Protein AF-A0A355UFZ4-F1 (afdb_monomer)

Sequence (147 aa):
PEGFRYQWYSSSNPNQVLSTQRILQIVTDSTQNYYCIVSSIENPICKFRIDAYGGKRFPIADFTYQIEPKDCYYEVKFFNESKLSSNGIDPLPSGDGCENIKWIFDDGEIQYIDNPIKKYYSSGEHIIKLVAGLSDFQCTDTMEVLL

Nearest PDB structures (foldseek):
  4l9d-assembly2_B  TM=8.322E-01  e=1.346E-03  Vibrio cholerae M66-2
  4u6t-assembly1_A  TM=7.549E-01  e=1.793E-02  Hathewaya histolytica
  1l0q-assembly4_D  TM=4.790E-01  e=8.897E-04  Methanosarcina mazei S-6
  6weo-assembly4_9  TM=3.862E-01  e=1.218E-01  Mus musculus
  6weo-assembly7_H  TM=3.472E-01  e=1.844E-01  Mus musculus

Radius of gyration: 21.48 Å; Cα contacts (8 Å, |Δi|>4): 324; chains: 1; bounding box: 50×29×60 Å

Structure (mmCIF, N/CA/C/O backbone):
data_AF-A0A355UFZ4-F1
#
_entry.id   AF-A0A355UFZ4-F1
#
loop_
_atom_site.group_PDB
_atom_site.id
_atom_site.type_symbol
_atom_site.label_atom_id
_atom_site.label_alt_id
_atom_site.label_comp_id
_atom_site.label_asym_id
_atom_site.label_entity_id
_atom_site.label_seq_id
_atom_site.pdbx_PDB_ins_code
_atom_site.Cartn_x
_atom_site.Cartn_y
_atom_site.Cartn_z
_atom_site.occupancy
_atom_site.B_iso_or_equiv
_atom_site.auth_seq_id
_atom_site.auth_comp_id
_atom_site.auth_asym_id
_atom_site.auth_atom_id
_atom_site.pdbx_PDB_model_num
ATOM 1 N N . PRO A 1 1 ? 4.092 4.340 -26.716 1.00 72.75 1 PRO A N 1
ATOM 2 C CA . PRO A 1 1 ? 3.455 5.003 -27.875 1.00 72.75 1 PRO A CA 1
ATOM 3 C C . PRO A 1 1 ? 4.367 4.995 -29.104 1.00 72.75 1 PRO A C 1
ATOM 5 O O . PRO A 1 1 ? 5.586 4.884 -28.947 1.00 72.75 1 PRO A O 1
ATOM 8 N N . GLU A 1 2 ? 3.776 5.113 -30.294 1.00 81.94 2 GLU A N 1
ATOM 9 C CA . GLU A 1 2 ? 4.517 5.542 -31.484 1.00 81.94 2 GLU A CA 1
ATOM 10 C C . GLU A 1 2 ? 5.217 6.881 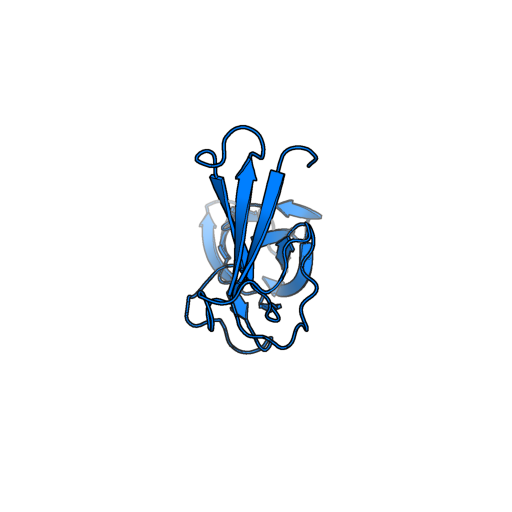-31.195 1.00 81.94 2 GLU A C 1
ATOM 12 O O . GLU A 1 2 ? 4.758 7.658 -30.355 1.00 81.94 2 GLU A O 1
ATOM 17 N N . GLY A 1 3 ? 6.376 7.112 -31.814 1.00 88.75 3 GLY A N 1
ATOM 18 C CA . GLY A 1 3 ? 7.171 8.323 -31.576 1.00 88.75 3 GLY A CA 1
ATOM 19 C C . GLY A 1 3 ? 8.165 8.250 -30.409 1.00 88.75 3 GLY A C 1
ATOM 20 O O . GLY A 1 3 ? 8.867 9.229 -30.172 1.00 88.75 3 GLY A O 1
ATOM 21 N N . PHE A 1 4 ? 8.295 7.113 -29.711 1.00 92.94 4 PHE A N 1
ATOM 22 C CA . PHE A 1 4 ? 9.245 6.952 -28.598 1.00 92.94 4 PHE A CA 1
ATOM 23 C C . PHE A 1 4 ? 10.175 5.744 -28.752 1.00 92.94 4 PHE A C 1
ATOM 25 O O . PHE A 1 4 ? 9.769 4.686 -29.237 1.00 92.94 4 PHE A O 1
ATOM 32 N N . ARG A 1 5 ? 11.416 5.893 -28.277 1.00 93.88 5 ARG A N 1
ATOM 33 C CA . ARG A 1 5 ? 12.401 4.823 -28.073 1.00 93.88 5 ARG A CA 1
ATOM 34 C C . ARG A 1 5 ? 12.428 4.426 -26.601 1.00 93.88 5 ARG A C 1
ATOM 36 O O . ARG A 1 5 ? 12.279 5.282 -25.733 1.00 93.88 5 ARG A O 1
ATOM 43 N N . TYR A 1 6 ? 12.659 3.144 -26.342 1.00 94.75 6 TYR A N 1
ATOM 44 C CA . TYR A 1 6 ? 12.774 2.578 -24.999 1.00 94.75 6 TYR A CA 1
ATOM 45 C C . TYR A 1 6 ? 14.165 1.991 -24.846 1.00 94.75 6 TYR A C 1
ATOM 47 O O . TYR A 1 6 ? 14.680 1.365 -25.774 1.00 94.75 6 TYR A O 1
ATOM 55 N N . GLN A 1 7 ? 14.765 2.181 -23.681 1.00 94.56 7 GLN A N 1
ATOM 56 C CA . GLN A 1 7 ? 16.000 1.511 -23.308 1.00 94.56 7 GLN A CA 1
ATOM 57 C C . GLN A 1 7 ? 15.875 1.053 -21.862 1.00 94.56 7 GLN A C 1
ATOM 59 O O . GLN A 1 7 ? 15.774 1.877 -20.954 1.00 94.56 7 GLN A O 1
ATOM 64 N N . TRP A 1 8 ? 15.834 -0.261 -21.674 1.00 93.31 8 TRP A N 1
ATOM 65 C CA . TRP A 1 8 ? 15.731 -0.891 -20.366 1.00 93.31 8 TRP A CA 1
ATOM 66 C C . TRP A 1 8 ? 17.103 -1.245 -19.815 1.00 93.31 8 TRP A C 1
ATOM 68 O O . TRP A 1 8 ? 17.934 -1.797 -20.535 1.00 93.31 8 TRP A O 1
ATOM 78 N N . TYR A 1 9 ? 17.296 -0.995 -18.527 1.00 91.94 9 TYR A N 1
ATOM 79 C CA . TYR A 1 9 ? 18.513 -1.288 -17.776 1.00 91.94 9 TYR A CA 1
ATOM 80 C C . TYR A 1 9 ? 18.132 -1.876 -16.416 1.00 91.94 9 TYR A C 1
ATOM 82 O O . TYR A 1 9 ? 17.067 -1.553 -15.885 1.00 91.94 9 TYR A O 1
ATOM 90 N N . SER A 1 10 ? 18.986 -2.712 -15.829 1.00 88.81 10 SER A N 1
ATOM 91 C CA . SER A 1 10 ? 18.845 -3.122 -14.427 1.00 88.81 10 SER A CA 1
ATOM 92 C C . SER A 1 10 ? 19.712 -2.254 -13.526 1.00 88.81 10 SER A C 1
ATOM 94 O O . SER A 1 10 ? 20.762 -1.760 -13.940 1.00 88.81 10 SER A O 1
ATOM 96 N N . SER A 1 11 ? 19.324 -2.115 -12.258 1.00 85.75 11 SER A N 1
ATOM 97 C CA . SER A 1 11 ? 20.150 -1.399 -11.284 1.00 85.75 11 SER A CA 1
ATOM 98 C C . SER A 1 11 ? 21.494 -2.080 -10.993 1.00 85.75 11 SER A C 1
ATOM 100 O O . SER A 1 11 ? 22.427 -1.404 -10.575 1.00 85.75 11 SER A O 1
ATOM 102 N N . SER A 1 12 ? 21.626 -3.390 -11.242 1.00 85.44 12 SER A N 1
ATOM 103 C CA . SER A 1 12 ? 22.883 -4.143 -11.082 1.00 85.44 12 SER A CA 1
ATOM 104 C C . SER A 1 12 ? 23.843 -3.909 -12.233 1.00 85.44 12 SER A C 1
ATOM 106 O O . SER A 1 12 ? 25.052 -3.950 -12.029 1.00 85.44 12 SER A O 1
ATOM 108 N N . ASN A 1 13 ? 23.318 -3.694 -13.440 1.00 84.94 13 ASN A N 1
ATOM 109 C CA . ASN A 1 13 ? 24.127 -3.502 -14.629 1.00 84.94 13 ASN A CA 1
ATOM 110 C C . ASN A 1 13 ? 23.601 -2.325 -15.463 1.00 84.94 13 ASN A C 1
ATOM 112 O O . ASN A 1 13 ? 23.030 -2.521 -16.540 1.00 84.94 13 ASN A O 1
ATOM 116 N N . PRO A 1 14 ? 23.807 -1.082 -14.988 1.00 85.31 14 PRO A N 1
ATOM 117 C CA . PRO A 1 14 ? 23.260 0.109 -15.634 1.00 85.31 14 PRO A CA 1
ATOM 118 C C . PRO A 1 14 ? 23.875 0.388 -17.013 1.00 85.31 14 PRO A C 1
ATOM 120 O O . PRO A 1 14 ? 23.310 1.144 -17.797 1.00 85.31 14 PRO A O 1
ATOM 123 N N . ASN A 1 15 ? 25.021 -0.222 -17.328 1.00 88.19 15 ASN A N 1
ATOM 124 C CA . ASN A 1 15 ? 25.722 -0.022 -18.596 1.00 88.19 15 ASN A CA 1
ATOM 125 C C . ASN A 1 15 ? 25.233 -0.962 -19.707 1.00 88.19 15 ASN A C 1
ATOM 127 O O . ASN A 1 15 ? 25.595 -0.776 -20.868 1.00 88.19 15 ASN A O 1
ATOM 131 N N . GLN A 1 16 ? 24.421 -1.969 -19.374 1.00 90.25 16 GLN A N 1
ATOM 132 C CA . GLN A 1 16 ? 23.909 -2.935 -20.335 1.00 90.25 16 GLN A CA 1
ATOM 133 C C . GLN A 1 16 ? 22.447 -2.639 -20.665 1.00 90.25 16 GLN A C 1
ATOM 135 O O . GLN A 1 16 ? 21.578 -2.679 -19.796 1.00 90.25 16 GLN A O 1
ATOM 140 N N . VAL A 1 17 ? 22.165 -2.403 -21.949 1.00 92.44 17 VAL A N 1
ATOM 141 C CA . VAL A 1 17 ? 20.784 -2.353 -22.442 1.00 92.44 17 VAL A CA 1
ATOM 142 C C 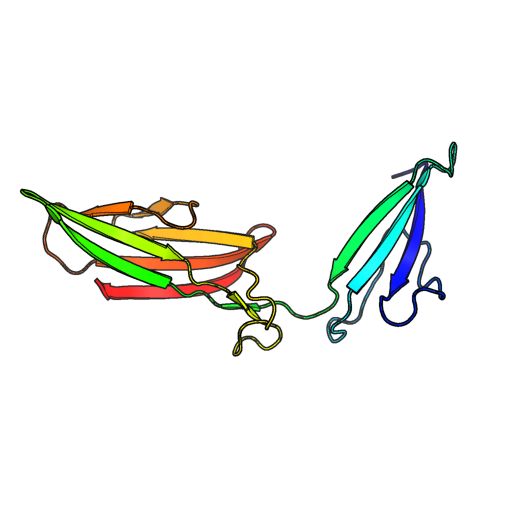. VAL A 1 17 ? 20.228 -3.775 -22.447 1.00 92.44 17 VAL A C 1
ATOM 144 O O . VAL A 1 17 ? 20.725 -4.637 -23.169 1.00 92.44 17 VAL A O 1
ATOM 147 N N . LEU A 1 18 ? 19.192 -4.011 -21.648 1.00 90.56 18 LEU A N 1
ATOM 148 C CA . LEU A 1 18 ? 18.501 -5.296 -21.544 1.00 90.56 18 LEU A CA 1
ATOM 149 C C . LEU A 1 18 ? 17.483 -5.493 -22.668 1.00 90.56 18 LEU A C 1
ATOM 151 O O . LEU A 1 18 ? 17.321 -6.595 -23.181 1.00 90.56 18 LEU A O 1
ATOM 155 N N . SER A 1 19 ? 16.774 -4.427 -23.0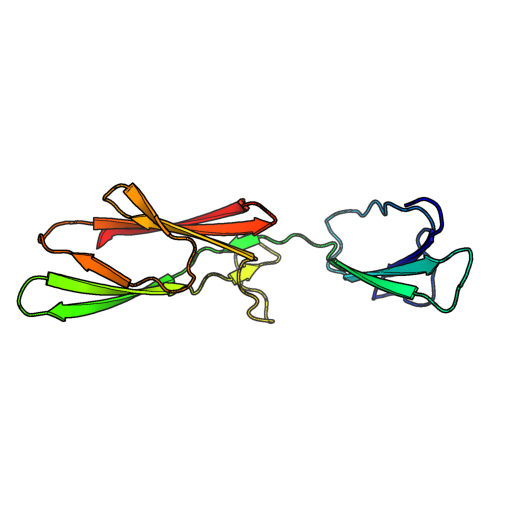42 1.00 92.44 19 SER A N 1
ATOM 156 C CA . SER A 1 19 ? 15.752 -4.455 -24.090 1.00 92.44 19 SER A CA 1
ATOM 157 C C . SER A 1 19 ? 15.484 -3.053 -24.626 1.00 92.44 19 SER A C 1
ATOM 159 O O . SER A 1 19 ? 15.648 -2.058 -23.918 1.00 92.44 19 SER A O 1
ATOM 161 N N . THR A 1 20 ? 15.027 -2.979 -25.873 1.00 93.31 20 THR A N 1
ATOM 162 C CA . THR A 1 20 ? 14.517 -1.755 -26.512 1.00 93.31 20 THR A CA 1
ATOM 163 C C . THR A 1 20 ? 13.024 -1.825 -26.835 1.00 93.31 20 THR A C 1
ATOM 165 O O . THR A 1 20 ? 12.462 -0.915 -27.448 1.00 93.31 20 THR A O 1
ATOM 168 N N . GLN A 1 21 ? 12.361 -2.908 -26.424 1.00 91.81 21 GLN A N 1
ATOM 169 C CA . GLN A 1 21 ? 10.920 -3.066 -26.567 1.00 91.81 21 GLN A CA 1
ATOM 170 C C . GLN A 1 21 ? 10.172 -2.214 -25.537 1.00 91.81 21 GLN A C 1
ATOM 172 O O . GLN A 1 21 ? 10.689 -1.873 -24.473 1.00 91.81 21 GLN A O 1
ATOM 177 N N . ARG A 1 22 ? 8.905 -1.908 -25.833 1.00 88.56 22 ARG A N 1
ATOM 178 C CA . ARG A 1 22 ? 8.021 -1.195 -24.899 1.00 88.56 22 ARG A CA 1
ATOM 179 C C . ARG A 1 22 ? 7.793 -1.975 -23.600 1.00 88.56 22 ARG A C 1
ATOM 181 O O . ARG A 1 22 ? 7.598 -1.364 -22.558 1.00 88.56 22 ARG A O 1
ATOM 188 N N . ILE A 1 23 ? 7.784 -3.303 -23.681 1.00 87.75 23 ILE A N 1
ATOM 189 C CA . ILE A 1 23 ? 7.543 -4.206 -22.556 1.00 87.75 23 ILE A CA 1
ATOM 190 C C . ILE A 1 23 ? 8.842 -4.956 -22.270 1.00 87.75 23 ILE A C 1
ATOM 192 O O . ILE A 1 23 ? 9.469 -5.476 -23.192 1.00 87.75 23 ILE A O 1
ATOM 196 N N . LEU A 1 24 ? 9.226 -5.017 -20.997 1.00 86.81 24 LEU A N 1
ATOM 197 C CA . LEU A 1 24 ? 10.289 -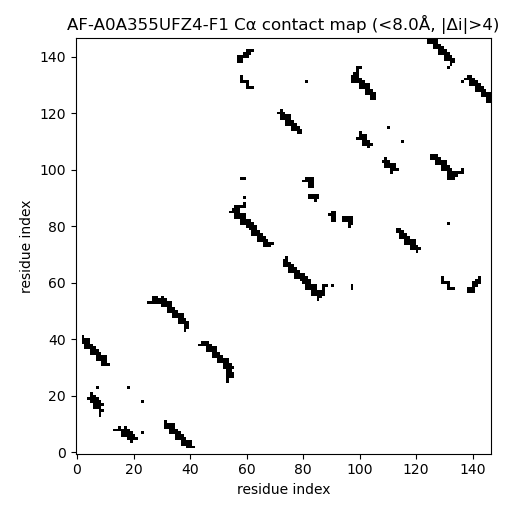5.884 -20.506 1.00 86.81 24 LEU A CA 1
ATOM 198 C C . LEU A 1 24 ? 9.646 -7.044 -19.740 1.00 86.81 24 LEU A C 1
ATOM 200 O O . LEU A 1 24 ? 8.917 -6.816 -18.778 1.00 86.81 24 LEU A O 1
ATOM 204 N N . GLN A 1 25 ? 9.909 -8.278 -20.167 1.00 83.12 25 GLN A N 1
ATOM 205 C CA . GLN A 1 25 ? 9.542 -9.467 -19.400 1.00 83.12 25 GLN A CA 1
ATOM 206 C C . GLN A 1 25 ? 10.679 -9.803 -18.438 1.00 83.12 25 GLN A C 1
ATOM 208 O O . GLN A 1 25 ? 11.825 -9.957 -18.858 1.00 83.12 25 GLN A O 1
ATOM 213 N N . ILE A 1 26 ? 10.355 -9.902 -17.154 1.00 77.62 26 ILE A N 1
ATOM 214 C CA . ILE A 1 26 ? 11.304 -10.216 -16.086 1.00 77.62 26 ILE A CA 1
ATOM 215 C C . ILE A 1 26 ? 10.858 -11.475 -15.350 1.00 77.62 26 ILE A C 1
ATOM 217 O O . ILE A 1 26 ? 9.665 -11.756 -15.239 1.00 77.62 26 ILE A O 1
ATOM 221 N N . VAL A 1 27 ? 11.824 -12.234 -14.842 1.00 69.25 27 VAL A N 1
ATOM 222 C CA . VAL A 1 27 ? 11.550 -13.360 -13.947 1.00 69.25 27 VAL A CA 1
ATOM 223 C C . VAL A 1 27 ? 11.370 -12.788 -12.539 1.00 69.25 27 VAL A C 1
ATOM 225 O O . VAL A 1 27 ? 12.257 -12.108 -12.029 1.00 69.25 27 VAL A O 1
ATOM 228 N N . THR A 1 28 ? 10.222 -13.054 -11.916 1.00 60.38 28 THR A N 1
ATOM 229 C CA . THR A 1 28 ? 9.735 -12.441 -10.658 1.00 60.38 28 THR A CA 1
ATOM 230 C C . THR A 1 28 ? 10.551 -12.764 -9.399 1.00 60.38 28 THR A C 1
ATOM 232 O O . THR A 1 28 ? 10.166 -12.378 -8.298 1.00 60.38 28 THR A O 1
ATOM 235 N N . ASP A 1 29 ? 11.663 -13.483 -9.537 1.00 59.47 29 ASP A N 1
ATOM 236 C CA . ASP A 1 29 ? 12.571 -13.810 -8.434 1.00 59.47 29 ASP A CA 1
ATOM 237 C C . ASP A 1 29 ? 13.734 -12.804 -8.315 1.00 59.47 29 ASP A C 1
ATOM 239 O O . ASP A 1 29 ? 14.611 -12.959 -7.467 1.00 59.47 29 ASP A O 1
ATOM 243 N N . SER A 1 30 ? 13.757 -11.751 -9.143 1.00 62.56 30 SER A N 1
ATOM 244 C CA . SER A 1 30 ? 14.770 -10.693 -9.058 1.00 62.56 30 SER A CA 1
ATOM 245 C C . SER A 1 30 ? 14.414 -9.650 -7.991 1.00 62.56 30 SER A C 1
ATOM 247 O O . SER A 1 30 ? 13.407 -8.968 -8.098 1.00 62.56 30 SER A O 1
ATOM 249 N N . THR A 1 31 ? 15.245 -9.425 -6.974 1.00 72.06 31 THR A N 1
ATOM 250 C CA . THR A 1 31 ? 15.046 -8.318 -6.011 1.00 72.06 31 THR A CA 1
ATOM 251 C C . THR A 1 31 ? 15.698 -7.028 -6.517 1.00 72.06 31 THR A C 1
ATOM 253 O O . THR A 1 31 ? 16.582 -6.463 -5.871 1.00 72.06 31 THR A O 1
ATOM 256 N N . GLN A 1 32 ? 15.330 -6.594 -7.724 1.00 78.62 32 GLN A N 1
ATOM 257 C CA . GLN A 1 32 ? 16.028 -5.534 -8.451 1.00 78.62 32 GLN A CA 1
ATOM 258 C C . GLN A 1 32 ? 15.074 -4.482 -9.018 1.00 78.62 32 GLN A C 1
ATOM 260 O O . GLN A 1 32 ? 13.972 -4.790 -9.462 1.00 78.62 32 GLN A O 1
ATOM 265 N N . ASN A 1 33 ? 15.546 -3.235 -9.052 1.00 85.94 33 ASN A N 1
ATOM 266 C CA . ASN A 1 33 ? 14.933 -2.164 -9.823 1.00 85.94 33 ASN A CA 1
ATOM 267 C C . ASN A 1 33 ? 15.386 -2.200 -11.288 1.00 85.94 33 ASN A C 1
ATOM 269 O O . ASN A 1 33 ? 16.565 -2.395 -11.596 1.00 85.94 33 ASN A O 1
ATOM 273 N N . TYR A 1 34 ? 14.438 -1.946 -12.175 1.00 89.44 34 TYR A N 1
ATOM 274 C CA . TYR A 1 34 ? 14.617 -1.781 -13.604 1.00 89.44 34 TYR A CA 1
ATOM 275 C C . TYR A 1 34 ? 14.264 -0.353 -13.989 1.00 89.44 34 TYR A C 1
ATOM 277 O O . TYR A 1 34 ? 13.297 0.226 -13.496 1.00 89.44 34 TYR A O 1
ATOM 285 N N . TYR A 1 35 ? 15.055 0.199 -14.896 1.00 92.31 35 TYR A N 1
ATOM 286 C CA . TYR A 1 35 ? 14.918 1.562 -15.374 1.00 92.31 35 TYR A CA 1
ATOM 287 C C . TYR A 1 35 ? 14.634 1.533 -16.864 1.00 92.31 35 TYR A C 1
ATOM 289 O O . TYR A 1 35 ? 15.400 0.939 -17.621 1.00 92.31 35 TYR A O 1
ATOM 297 N N . CYS A 1 36 ? 13.568 2.199 -17.296 1.00 93.56 36 CYS A N 1
ATOM 298 C CA . CYS A 1 36 ? 13.333 2.473 -18.705 1.00 93.56 36 CYS A CA 1
ATOM 299 C C . CYS A 1 36 ? 13.599 3.945 -18.980 1.00 93.56 36 CYS A C 1
ATOM 301 O O . CYS A 1 36 ? 12.900 4.810 -18.451 1.00 93.56 36 CYS A O 1
ATOM 303 N N . ILE A 1 37 ? 14.579 4.238 -19.828 1.00 93.69 37 ILE A N 1
ATOM 304 C CA . ILE A 1 37 ? 14.705 5.565 -20.422 1.00 93.69 37 ILE A CA 1
ATOM 305 C C . ILE A 1 37 ? 13.822 5.598 -21.660 1.00 93.69 37 ILE A C 1
ATOM 307 O O . ILE A 1 37 ? 14.047 4.856 -22.619 1.00 93.69 37 ILE A O 1
ATOM 311 N N . VAL A 1 38 ? 12.817 6.466 -21.623 1.00 94.50 38 VAL A N 1
ATOM 312 C CA . VAL A 1 38 ? 11.896 6.695 -22.732 1.00 94.50 38 VAL A CA 1
ATOM 313 C C . VAL A 1 38 ? 12.252 8.031 -23.364 1.00 94.50 38 VAL A C 1
ATOM 315 O O . VAL A 1 38 ? 12.221 9.051 -22.680 1.00 94.50 38 VAL A O 1
ATOM 318 N N . SER A 1 39 ? 12.611 8.040 -24.646 1.00 94.81 39 SER A N 1
ATOM 319 C CA . SER A 1 39 ? 13.017 9.250 -25.375 1.00 94.81 39 SER A CA 1
ATOM 320 C C . SER A 1 39 ? 12.208 9.445 -26.651 1.00 94.81 39 SER A C 1
ATOM 322 O O . SER A 1 39 ? 11.849 8.474 -27.318 1.00 94.81 39 SER A O 1
ATOM 324 N N . SER A 1 40 ? 11.896 10.694 -26.999 1.00 94.12 40 SER A N 1
ATOM 325 C CA . SER A 1 40 ? 11.213 11.000 -28.260 1.00 94.12 40 SER A CA 1
ATOM 326 C C . SER A 1 40 ? 12.120 10.689 -29.456 1.00 94.12 40 SER A C 1
ATOM 328 O O . SER A 1 40 ? 13.322 10.961 -29.440 1.00 94.12 40 SER A O 1
ATOM 330 N N . ILE A 1 41 ? 11.539 10.111 -30.509 1.00 93.00 41 ILE A N 1
ATOM 331 C CA . ILE A 1 41 ? 12.229 9.855 -31.780 1.00 93.00 41 ILE A CA 1
ATOM 332 C C . ILE A 1 41 ? 12.565 11.175 -32.483 1.00 93.00 41 ILE A C 1
ATOM 334 O O . ILE A 1 41 ? 13.630 11.283 -33.085 1.00 93.00 41 ILE A O 1
ATOM 338 N N . GLU A 1 42 ? 11.678 12.166 -32.386 1.00 93.75 42 GLU A N 1
ATOM 339 C CA . GLU A 1 42 ? 11.820 13.475 -33.034 1.00 93.75 42 GLU A CA 1
ATOM 340 C C . GLU A 1 42 ? 12.745 14.411 -32.250 1.00 93.75 42 GLU A C 1
ATOM 342 O O . GLU A 1 42 ? 13.472 15.209 -32.837 1.00 93.75 42 GLU A O 1
ATOM 347 N N . ASN A 1 43 ? 12.754 14.294 -30.919 1.00 91.88 43 ASN A N 1
ATOM 348 C CA . ASN A 1 43 ? 13.637 15.060 -30.048 1.00 91.88 43 ASN A CA 1
ATOM 349 C C . ASN A 1 43 ? 14.244 14.161 -28.955 1.00 91.88 43 ASN A C 1
ATOM 351 O O . ASN A 1 43 ? 13.683 14.062 -27.862 1.00 91.88 43 ASN A O 1
ATOM 355 N N . PRO A 1 44 ? 15.417 13.549 -29.200 1.00 88.12 44 PRO A N 1
ATOM 356 C CA . PRO A 1 44 ? 16.054 12.629 -28.253 1.00 88.12 44 PRO A CA 1
ATOM 357 C C . PRO A 1 44 ? 16.430 13.244 -26.896 1.00 88.12 44 PRO A C 1
ATOM 359 O O . PRO A 1 44 ? 16.674 12.510 -25.937 1.00 88.12 44 PRO A O 1
ATOM 362 N N . ILE A 1 45 ? 16.490 14.579 -26.799 1.00 91.56 45 ILE A N 1
ATOM 363 C CA . ILE A 1 45 ? 16.723 15.292 -25.534 1.00 91.56 45 ILE A CA 1
ATOM 364 C C . ILE A 1 45 ? 15.474 15.222 -24.645 1.00 91.56 45 ILE A C 1
ATOM 366 O O . ILE A 1 45 ? 15.591 15.169 -23.421 1.00 91.56 45 ILE A O 1
ATOM 370 N N . CYS A 1 46 ? 14.281 15.171 -25.246 1.00 92.38 46 CYS A N 1
ATOM 371 C CA . CYS A 1 46 ? 13.032 14.951 -24.534 1.00 92.38 46 CYS A CA 1
ATOM 372 C C . CYS A 1 46 ? 12.958 13.487 -24.088 1.00 92.38 46 CYS A C 1
ATOM 374 O O . CYS A 1 46 ? 12.609 12.593 -24.866 1.00 92.38 46 CYS A O 1
ATOM 376 N N . LYS A 1 47 ? 13.329 13.248 -22.829 1.00 93.81 47 LYS A N 1
ATOM 377 C CA . LYS A 1 47 ? 13.335 11.923 -22.216 1.00 93.81 47 LYS A CA 1
ATOM 378 C C . LYS A 1 47 ? 12.819 11.952 -20.785 1.00 93.81 47 LYS A C 1
ATOM 380 O O . LYS A 1 47 ? 13.003 12.936 -20.073 1.00 93.81 47 LYS A O 1
ATOM 385 N N . PHE A 1 48 ? 12.236 10.842 -20.362 1.00 93.06 48 PHE A N 1
ATOM 386 C CA . PHE A 1 48 ? 11.842 10.591 -18.980 1.00 93.06 48 PHE A CA 1
ATOM 387 C C . PHE A 1 48 ? 12.239 9.173 -18.570 1.00 93.06 48 PHE A C 1
ATOM 389 O O . PHE A 1 48 ? 12.561 8.332 -19.414 1.00 93.06 48 PHE A O 1
ATOM 396 N N . ARG A 1 49 ? 12.258 8.926 -17.260 1.00 92.50 49 ARG A N 1
ATOM 397 C CA . ARG A 1 49 ? 12.584 7.622 -16.684 1.00 92.50 49 ARG A CA 1
ATOM 398 C C . ARG A 1 49 ? 11.329 6.993 -16.098 1.00 92.50 49 ARG A C 1
ATOM 400 O O . ARG A 1 49 ? 10.569 7.673 -15.417 1.00 92.50 49 ARG A O 1
ATOM 407 N N . ILE A 1 50 ? 11.148 5.705 -16.358 1.00 90.88 50 ILE A N 1
ATOM 408 C CA . ILE A 1 50 ? 10.197 4.849 -15.651 1.00 90.88 50 ILE A CA 1
ATOM 409 C C . ILE A 1 50 ? 11.001 3.911 -14.756 1.00 90.88 50 ILE A 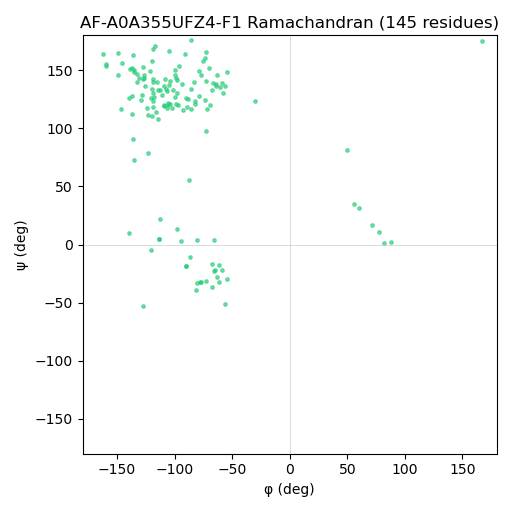C 1
ATOM 411 O O . ILE A 1 50 ? 11.984 3.320 -15.209 1.00 90.88 50 ILE A O 1
ATOM 415 N N . ASP A 1 51 ? 10.571 3.783 -13.508 1.00 88.62 51 ASP A N 1
ATOM 416 C CA . ASP A 1 51 ? 11.143 2.893 -12.505 1.00 88.62 51 ASP A CA 1
ATOM 417 C C . ASP A 1 51 ? 10.185 1.709 -12.286 1.00 88.62 51 ASP A C 1
ATOM 419 O O . ASP A 1 51 ? 8.979 1.905 -12.143 1.00 88.62 51 ASP A O 1
ATOM 423 N N . ALA A 1 52 ? 10.702 0.480 -12.288 1.00 84.81 52 ALA A N 1
ATOM 424 C CA . ALA A 1 52 ? 9.917 -0.729 -12.047 1.00 84.81 52 ALA A CA 1
ATOM 425 C C . ALA A 1 52 ? 10.667 -1.682 -11.110 1.00 84.81 52 ALA A C 1
ATOM 427 O O . ALA A 1 52 ? 11.817 -2.029 -11.370 1.00 84.81 52 ALA A O 1
ATOM 428 N N . TYR A 1 53 ? 10.019 -2.134 -10.038 1.00 82.69 53 TYR A N 1
ATOM 429 C CA . TYR A 1 53 ? 10.585 -3.141 -9.142 1.00 82.69 53 TYR A CA 1
ATOM 430 C C . TYR A 1 53 ? 10.206 -4.544 -9.615 1.00 82.69 53 TYR A C 1
ATOM 432 O O . TYR A 1 53 ? 9.030 -4.836 -9.816 1.00 82.69 53 TYR A O 1
ATOM 440 N N . GLY A 1 54 ? 11.202 -5.409 -9.802 1.00 79.88 54 GLY A N 1
ATOM 441 C CA . GLY A 1 54 ? 11.019 -6.747 -10.360 1.00 79.88 54 GLY A CA 1
ATOM 442 C C . GLY A 1 54 ? 10.930 -7.891 -9.358 1.00 79.88 54 GLY A C 1
ATOM 443 O O . GLY A 1 54 ? 11.063 -9.049 -9.761 1.00 79.88 54 GLY A O 1
ATOM 444 N N . GLY A 1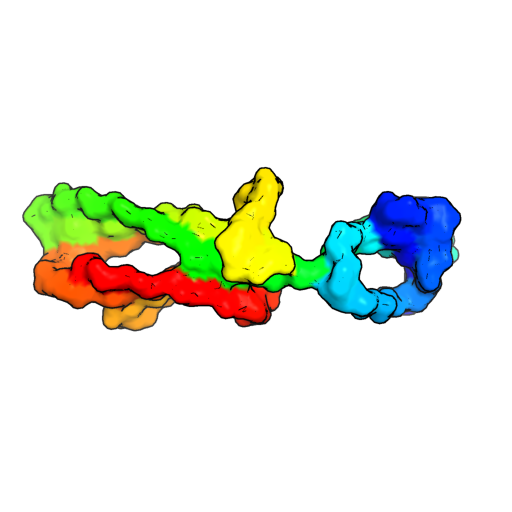 55 ? 10.755 -7.570 -8.076 1.00 80.56 55 GLY A N 1
ATOM 445 C CA . GLY A 1 55 ? 10.650 -8.551 -7.003 1.00 80.56 55 GLY A CA 1
ATOM 446 C C . GLY A 1 55 ? 9.223 -8.730 -6.510 1.00 80.56 55 GLY A C 1
ATOM 447 O O . GLY A 1 55 ? 8.334 -7.918 -6.774 1.00 80.56 55 GLY A O 1
ATOM 448 N N . LYS A 1 56 ? 9.019 -9.802 -5.745 1.00 83.88 56 LYS A N 1
ATOM 449 C CA . LYS A 1 56 ? 7.754 -10.060 -5.056 1.00 83.88 56 LYS A CA 1
ATOM 450 C C . LYS A 1 56 ? 7.509 -8.969 -4.019 1.00 83.88 56 LYS A C 1
ATOM 452 O O . LYS A 1 56 ? 8.424 -8.568 -3.300 1.00 83.88 56 LYS A O 1
ATOM 457 N N . ARG A 1 57 ? 6.270 -8.493 -3.971 1.00 88.56 57 ARG A N 1
ATOM 458 C CA . ARG A 1 57 ? 5.790 -7.526 -2.989 1.00 88.56 57 ARG A CA 1
ATOM 459 C C . ARG A 1 57 ? 4.520 -8.092 -2.389 1.00 88.56 57 ARG A C 1
ATOM 461 O O . ARG A 1 57 ? 3.587 -8.421 -3.115 1.00 88.56 57 ARG A O 1
ATOM 468 N N . PHE A 1 58 ? 4.521 -8.214 -1.077 1.00 92.81 58 PHE A N 1
ATOM 469 C CA . PHE A 1 58 ? 3.406 -8.706 -0.293 1.00 92.81 58 PHE A CA 1
ATOM 470 C C . PHE A 1 58 ? 2.983 -7.582 0.644 1.00 92.81 58 PHE A C 1
ATOM 472 O O . PHE A 1 58 ? 3.807 -7.135 1.444 1.00 92.81 58 PHE A O 1
ATOM 479 N N . PRO A 1 59 ? 1.751 -7.079 0.535 1.00 96.69 59 PRO A N 1
ATOM 480 C CA . PRO A 1 59 ? 1.158 -6.292 1.602 1.00 96.69 59 PRO A CA 1
ATOM 481 C C . PRO A 1 59 ? 1.066 -7.139 2.866 1.00 96.69 59 PRO A C 1
ATOM 483 O O . PRO A 1 59 ? 0.693 -8.305 2.793 1.00 96.69 59 PRO A O 1
ATOM 486 N N . ILE A 1 60 ? 1.435 -6.551 3.993 1.00 97.00 60 ILE A N 1
ATOM 487 C CA . ILE A 1 60 ? 1.170 -7.064 5.331 1.00 97.00 60 ILE A CA 1
ATOM 488 C C . ILE A 1 60 ? 0.233 -6.044 5.957 1.00 97.00 60 ILE A C 1
ATOM 490 O O . ILE A 1 60 ? 0.643 -4.906 6.212 1.00 97.00 60 ILE A O 1
ATOM 494 N N . ALA A 1 61 ? -1.032 -6.420 6.107 1.00 97.88 61 ALA A N 1
ATOM 495 C CA . ALA A 1 61 ? -2.031 -5.573 6.728 1.00 97.88 61 ALA A CA 1
ATOM 496 C C . ALA A 1 61 ? -1.773 -5.535 8.233 1.00 97.88 61 ALA A C 1
ATOM 498 O O . ALA A 1 61 ? -1.727 -6.575 8.884 1.00 97.88 61 ALA A O 1
ATOM 499 N N . ASP A 1 62 ? -1.610 -4.333 8.774 1.00 97.50 62 ASP A N 1
ATOM 500 C CA . ASP A 1 62 ? -1.418 -4.132 10.205 1.00 97.50 62 ASP A CA 1
ATOM 501 C C . ASP A 1 62 ? -2.005 -2.788 10.638 1.00 97.50 62 ASP A C 1
ATOM 503 O O . ASP A 1 62 ? -1.991 -1.813 9.872 1.00 97.50 62 ASP A O 1
ATOM 507 N N . PHE A 1 63 ? -2.543 -2.731 11.851 1.00 97.94 63 PHE A N 1
ATOM 508 C CA . PHE A 1 63 ? -3.031 -1.493 12.434 1.00 97.94 63 PHE A CA 1
ATOM 509 C C . PHE A 1 63 ? -3.148 -1.528 13.951 1.00 97.94 63 PHE A C 1
ATOM 511 O O . PHE A 1 63 ? -3.404 -2.555 14.578 1.00 97.94 63 PHE A O 1
ATOM 518 N N . THR A 1 64 ? -3.089 -0.331 14.528 1.00 97.69 64 THR A N 1
ATOM 519 C CA . THR A 1 64 ? -3.412 -0.079 15.930 1.00 97.69 64 THR A CA 1
ATOM 520 C C . THR A 1 64 ? -4.590 0.884 16.048 1.00 97.69 64 THR A C 1
ATOM 522 O O . THR A 1 64 ? -5.050 1.482 15.071 1.00 97.69 64 THR A O 1
ATOM 525 N N . TYR A 1 65 ? -5.141 1.016 17.253 1.00 97.31 65 TYR A N 1
ATOM 526 C CA . TYR A 1 65 ? -6.254 1.921 17.512 1.00 97.31 65 TYR A CA 1
ATOM 527 C C . TYR A 1 65 ? -6.180 2.525 18.913 1.00 97.31 65 TYR A C 1
ATOM 529 O O . TYR A 1 65 ? -5.581 1.968 19.834 1.00 97.31 65 TYR A O 1
ATOM 537 N N . GLN A 1 66 ? -6.816 3.682 19.076 1.00 97.25 66 GLN A N 1
ATOM 538 C CA . GLN A 1 66 ? -6.993 4.355 20.358 1.00 97.25 66 GLN A CA 1
ATOM 539 C C . GLN A 1 66 ? -8.464 4.698 20.558 1.00 97.25 66 GLN A C 1
ATOM 541 O O . GLN A 1 66 ? -9.087 5.309 19.689 1.00 97.25 66 GLN A O 1
ATOM 546 N N . ILE A 1 67 ? -9.003 4.317 21.717 1.00 95.44 67 ILE A N 1
ATOM 547 C CA . ILE A 1 67 ? -10.385 4.601 22.104 1.00 95.44 67 ILE A CA 1
ATOM 548 C C . ILE A 1 67 ? -10.400 5.804 23.040 1.00 95.44 67 ILE A C 1
ATOM 550 O O . ILE A 1 67 ? -9.726 5.817 24.069 1.00 95.44 67 ILE A O 1
ATOM 554 N N . GLU A 1 68 ? -11.211 6.797 22.701 1.00 96.06 68 GLU A N 1
ATOM 555 C CA . GLU A 1 68 ? -11.446 7.981 23.511 1.00 96.06 68 GLU A CA 1
ATOM 556 C C . GLU A 1 68 ? -12.939 8.061 23.882 1.00 96.06 68 GLU A C 1
ATOM 558 O O . GLU A 1 68 ? -13.780 8.288 23.004 1.00 96.06 68 GLU A O 1
ATOM 563 N N . PRO A 1 69 ? -13.309 7.863 25.162 1.00 95.06 69 PRO A N 1
ATOM 564 C CA . PRO A 1 69 ? -14.692 8.017 25.593 1.00 95.06 69 PRO A CA 1
ATOM 565 C C . PRO A 1 69 ? -15.114 9.488 25.501 1.00 95.06 69 PRO A C 1
ATOM 567 O O . PRO A 1 69 ? -14.406 10.385 25.962 1.00 95.06 69 PRO A O 1
ATOM 570 N N . LYS A 1 70 ? -16.287 9.732 24.920 1.00 95.00 70 LYS A N 1
ATOM 571 C CA . LYS A 1 70 ? -16.970 11.031 24.886 1.00 95.00 70 LYS A CA 1
ATOM 572 C C . LYS A 1 70 ? -18.296 10.923 25.638 1.00 95.00 70 LYS A C 1
ATOM 574 O O . LYS A 1 70 ? -18.745 9.828 25.962 1.00 95.00 70 LYS A O 1
ATOM 579 N N . ASP A 1 71 ? -18.950 12.059 25.870 1.00 91.31 71 ASP A N 1
ATOM 580 C CA . ASP A 1 71 ? -20.152 12.138 26.716 1.00 91.31 71 ASP A CA 1
ATOM 581 C C . ASP A 1 71 ? -21.290 11.183 26.301 1.00 91.31 71 ASP A C 1
ATOM 583 O O . ASP A 1 71 ? -22.072 10.758 27.148 1.00 91.31 71 ASP A O 1
ATOM 587 N N . CYS A 1 72 ? -21.412 10.842 25.010 1.00 93.69 72 CYS A N 1
ATOM 588 C CA . CYS A 1 72 ? -22.496 9.991 24.489 1.00 93.69 72 CYS A CA 1
ATOM 589 C C . CYS A 1 72 ? -22.053 8.961 23.433 1.00 93.69 72 CYS A C 1
ATOM 591 O O . CYS A 1 72 ? -22.901 8.386 22.755 1.00 93.69 72 CYS A O 1
ATOM 593 N N . TYR A 1 73 ? -20.749 8.781 23.221 1.00 94.94 73 TYR A N 1
ATOM 594 C CA . TYR A 1 73 ? -20.203 7.849 22.229 1.00 94.94 73 TYR A CA 1
ATOM 595 C C . TYR A 1 73 ? -18.731 7.558 22.520 1.00 94.94 73 TYR A C 1
ATOM 597 O O . TYR A 1 73 ? -18.072 8.309 23.237 1.00 94.94 73 TYR A O 1
ATOM 605 N N . TYR A 1 74 ? -18.197 6.504 21.917 1.00 95.00 74 TYR A N 1
ATOM 606 C CA . TYR A 1 74 ? -16.761 6.257 21.858 1.00 95.00 74 TYR A CA 1
ATOM 607 C C . TYR A 1 74 ? -16.218 6.736 20.517 1.00 95.00 74 TYR A C 1
ATOM 609 O O . TYR A 1 74 ? -16.778 6.424 19.465 1.00 95.00 74 TYR A O 1
ATOM 617 N N . GLU A 1 75 ? -15.140 7.513 20.544 1.00 96.62 75 GLU A N 1
ATOM 618 C CA . GLU A 1 75 ? -14.380 7.866 19.350 1.00 96.62 75 GLU A CA 1
ATOM 619 C C . GLU A 1 75 ? -13.188 6.918 19.234 1.00 96.62 75 GLU A C 1
ATOM 621 O O . GLU A 1 75 ? -12.354 6.860 20.135 1.00 96.62 75 GLU A O 1
ATOM 626 N N . VAL A 1 76 ? -13.106 6.166 18.138 1.00 97.06 76 VAL A N 1
ATOM 627 C CA . VAL A 1 76 ? -11.990 5.257 17.863 1.00 97.06 76 VAL A CA 1
ATOM 628 C C . VAL A 1 76 ? -11.161 5.832 16.728 1.00 97.06 76 VAL A C 1
ATOM 630 O O . VAL A 1 76 ? -11.663 6.043 15.622 1.00 97.06 76 VAL A O 1
ATOM 633 N N . LYS A 1 77 ? -9.891 6.103 17.022 1.00 98.00 77 LYS A N 1
ATOM 634 C CA . LYS A 1 77 ? -8.881 6.562 16.066 1.00 98.00 77 LYS A CA 1
ATOM 635 C C . LYS A 1 77 ? -8.059 5.359 15.637 1.00 98.00 77 LYS A C 1
ATOM 637 O O . LYS A 1 77 ? -7.455 4.716 16.493 1.00 98.00 77 LYS A O 1
ATOM 642 N N . PHE A 1 78 ? -8.046 5.061 14.346 1.00 98.12 78 PHE A N 1
ATOM 643 C CA . PHE A 1 78 ? -7.266 3.964 13.785 1.00 98.12 78 PHE A CA 1
ATOM 644 C C . PHE A 1 78 ? -5.964 4.488 13.190 1.00 98.12 78 PHE A C 1
ATOM 646 O O . PHE A 1 78 ? -5.941 5.566 12.592 1.00 98.12 78 PHE A O 1
ATOM 653 N N . PHE A 1 79 ? -4.898 3.710 13.339 1.00 97.88 79 PHE A N 1
ATOM 654 C CA . PHE A 1 79 ? -3.573 4.014 12.821 1.00 97.88 79 PHE A CA 1
ATOM 655 C C . PHE A 1 79 ? -3.133 2.874 11.912 1.00 97.88 79 PHE A C 1
ATOM 657 O O . PHE A 1 79 ? -2.912 1.758 12.375 1.00 97.88 79 PHE A O 1
ATOM 664 N N . ASN A 1 80 ? -3.038 3.147 10.614 1.00 97.75 80 ASN A N 1
ATOM 665 C CA . ASN A 1 80 ? -2.538 2.185 9.645 1.00 97.75 80 ASN A CA 1
ATOM 666 C C . ASN A 1 80 ? -1.035 1.962 9.860 1.00 97.75 80 ASN A C 1
ATOM 668 O O . ASN A 1 80 ? -0.230 2.886 9.724 1.00 97.75 80 ASN A O 1
ATOM 672 N N . GLU A 1 81 ? -0.663 0.719 10.144 1.00 97.31 81 GLU A N 1
ATOM 673 C CA . GLU A 1 81 ? 0.724 0.287 10.322 1.00 97.31 81 GLU A CA 1
ATOM 674 C C . GLU A 1 81 ? 1.172 -0.685 9.222 1.00 97.31 81 GLU A C 1
ATOM 676 O O . GLU A 1 81 ? 2.312 -1.143 9.234 1.00 97.31 81 GLU A O 1
ATOM 681 N N . SER A 1 82 ? 0.319 -0.925 8.219 1.00 97.75 82 SER A N 1
ATOM 682 C CA . SER A 1 82 ? 0.545 -1.885 7.139 1.00 97.75 82 SER A CA 1
ATOM 683 C C . SER A 1 82 ? 1.843 -1.611 6.384 1.00 97.75 82 SER A C 1
ATOM 685 O O . SER A 1 82 ? 2.130 -0.473 5.990 1.00 97.75 82 SER A O 1
ATOM 687 N N . LYS A 1 83 ? 2.603 -2.671 6.101 1.00 96.44 83 LYS A N 1
ATOM 688 C CA . LYS A 1 83 ? 3.915 -2.602 5.442 1.00 96.44 83 LYS A CA 1
ATOM 689 C C . LYS A 1 83 ? 4.000 -3.514 4.239 1.00 96.44 83 LYS A C 1
ATOM 691 O O . LYS A 1 83 ? 3.360 -4.553 4.169 1.00 96.44 83 LYS A O 1
ATOM 696 N N . LEU A 1 84 ? 4.853 -3.140 3.297 1.00 94.00 84 LEU A N 1
ATOM 697 C CA . LEU A 1 84 ? 5.268 -4.047 2.239 1.00 94.00 84 LEU A CA 1
ATOM 698 C C . LEU A 1 84 ? 6.334 -5.012 2.746 1.00 94.00 84 LEU A C 1
ATOM 700 O O . LEU A 1 84 ? 7.168 -4.657 3.575 1.00 94.00 84 LEU A O 1
ATOM 704 N N . SER A 1 85 ? 6.342 -6.210 2.177 1.00 92.19 85 SER A N 1
ATOM 705 C CA . SER A 1 85 ? 7.300 -7.274 2.447 1.00 92.19 85 SER A CA 1
ATOM 706 C C . SER A 1 85 ? 7.777 -7.928 1.153 1.00 92.19 85 SER A C 1
ATOM 708 O O . SER A 1 85 ? 7.044 -7.995 0.166 1.00 92.19 85 SER A O 1
ATOM 710 N N . SER A 1 86 ? 9.012 -8.431 1.151 1.00 88.44 86 SER A N 1
ATOM 711 C CA . SER A 1 86 ? 9.557 -9.244 0.055 1.00 88.44 86 SER A CA 1
ATOM 712 C C . SER A 1 86 ? 9.306 -10.745 0.228 1.00 88.44 86 SER A C 1
ATOM 714 O O . SER A 1 86 ? 9.395 -11.487 -0.751 1.00 88.44 86 SER A O 1
ATOM 716 N N . ASN A 1 87 ? 8.995 -11.200 1.446 1.00 87.94 87 ASN A N 1
ATOM 717 C CA . ASN A 1 87 ? 8.779 -12.612 1.782 1.00 87.94 87 ASN A CA 1
ATOM 718 C C . ASN A 1 87 ? 7.380 -12.905 2.355 1.00 87.94 87 ASN A C 1
ATOM 720 O O . ASN A 1 87 ? 7.057 -14.072 2.563 1.00 87.94 87 ASN A O 1
ATOM 724 N N . GLY A 1 88 ? 6.563 -11.873 2.583 1.00 89.38 88 GLY A N 1
ATOM 725 C CA . GLY A 1 88 ? 5.222 -11.984 3.161 1.00 89.38 88 GLY A CA 1
ATOM 726 C C . GLY A 1 88 ? 5.206 -12.191 4.676 1.00 89.38 88 GLY A C 1
ATOM 727 O O . GLY A 1 88 ? 4.163 -12.533 5.215 1.00 89.38 88 GLY A O 1
ATOM 728 N N . ILE A 1 89 ? 6.347 -12.028 5.350 1.00 89.75 89 ILE A N 1
ATOM 729 C CA . ILE A 1 89 ? 6.485 -12.235 6.797 1.00 89.75 89 ILE A CA 1
ATOM 730 C C . ILE A 1 89 ? 7.119 -11.003 7.439 1.00 89.75 89 ILE A C 1
ATOM 732 O O . ILE A 1 89 ? 6.568 -10.434 8.374 1.00 89.75 89 ILE A O 1
ATOM 736 N N . ASP A 1 90 ? 8.266 -10.572 6.917 1.00 91.00 90 ASP A N 1
ATOM 737 C CA . ASP A 1 90 ? 9.047 -9.483 7.491 1.00 91.00 90 ASP A CA 1
ATOM 738 C C . ASP A 1 90 ? 8.816 -8.187 6.706 1.00 91.00 90 ASP A C 1
ATOM 740 O O . ASP A 1 90 ? 8.903 -8.201 5.469 1.00 91.00 90 ASP A O 1
ATOM 744 N N . PRO A 1 91 ? 8.560 -7.050 7.375 1.00 93.31 91 PRO A N 1
ATOM 745 C CA . PRO A 1 91 ? 8.428 -5.771 6.694 1.00 93.31 91 PRO A CA 1
ATOM 746 C C . PRO A 1 91 ? 9.743 -5.380 6.010 1.00 93.31 91 PRO A C 1
ATOM 748 O O . PRO A 1 91 ? 10.842 -5.649 6.503 1.00 93.31 91 PRO A O 1
ATOM 751 N N . LEU A 1 92 ? 9.638 -4.709 4.863 1.00 89.06 92 LEU A N 1
ATOM 752 C CA . LEU A 1 92 ? 10.795 -4.172 4.160 1.00 89.06 92 LEU A CA 1
ATOM 753 C C . LEU A 1 92 ? 11.546 -3.184 5.069 1.00 89.06 92 LEU A C 1
ATOM 755 O O . LEU A 1 92 ? 10.910 -2.340 5.702 1.00 89.06 92 LEU A O 1
ATOM 759 N N . PRO A 1 93 ? 12.893 -3.195 5.077 1.00 83.06 93 PRO A N 1
ATOM 760 C CA . PRO A 1 93 ? 13.683 -2.256 5.876 1.00 83.06 93 PRO A CA 1
ATOM 761 C C . PRO A 1 93 ? 13.437 -0.777 5.549 1.00 83.06 93 PRO A C 1
ATOM 763 O O . PRO A 1 93 ? 13.725 0.083 6.375 1.00 83.06 93 PRO A O 1
ATOM 766 N N . SER A 1 94 ? 12.924 -0.468 4.352 1.00 84.62 94 SER A N 1
ATOM 767 C CA . SER A 1 94 ? 12.506 0.887 3.973 1.00 84.62 94 SER A CA 1
ATOM 768 C C . SER A 1 94 ? 11.307 1.389 4.780 1.00 84.62 94 SER A C 1
ATOM 770 O O . SER A 1 94 ? 11.119 2.596 4.898 1.00 84.62 94 SER A O 1
ATOM 772 N N . GLY A 1 95 ? 10.505 0.481 5.344 1.00 85.31 95 GLY A N 1
ATOM 773 C CA . GLY A 1 95 ? 9.277 0.813 6.056 1.00 85.31 95 GLY A CA 1
ATOM 774 C C . GLY A 1 95 ? 8.143 1.282 5.144 1.00 85.31 95 GLY A C 1
ATOM 775 O O . GLY A 1 95 ? 7.189 1.886 5.648 1.00 85.31 95 GLY A O 1
ATOM 776 N N . ASP A 1 96 ? 8.242 1.015 3.836 1.00 88.19 96 ASP A N 1
ATOM 777 C CA . ASP A 1 96 ? 7.257 1.435 2.840 1.00 88.19 96 ASP A CA 1
ATOM 778 C C . ASP A 1 96 ? 5.865 0.888 3.177 1.00 88.19 96 ASP A C 1
ATOM 780 O O . ASP A 1 96 ? 5.685 -0.306 3.443 1.00 88.19 96 ASP A O 1
ATOM 784 N N . GLY A 1 97 ? 4.880 1.787 3.166 1.00 92.69 97 GLY A N 1
ATOM 785 C CA . GLY A 1 97 ? 3.474 1.439 3.334 1.00 92.69 97 GLY A CA 1
ATOM 786 C C . GLY A 1 97 ? 2.896 0.753 2.098 1.00 92.69 97 GLY A C 1
ATOM 787 O O . GLY A 1 97 ? 3.480 0.769 1.011 1.00 92.69 97 GLY A O 1
ATOM 788 N N . CYS A 1 98 ? 1.723 0.151 2.269 1.00 94.75 98 CYS A N 1
ATOM 789 C CA . CYS A 1 98 ? 0.966 -0.411 1.153 1.00 94.75 98 CYS A CA 1
ATOM 790 C C . CYS A 1 98 ? 0.400 0.702 0.254 1.00 94.75 98 CYS A C 1
ATOM 792 O O . CYS A 1 98 ? 0.159 1.817 0.709 1.00 94.75 98 CYS A O 1
ATOM 794 N N . GLU A 1 99 ? 0.202 0.410 -1.034 1.00 94.25 99 GLU A N 1
ATOM 795 C CA . GLU A 1 99 ? -0.214 1.417 -2.028 1.00 94.25 99 GLU A CA 1
ATOM 796 C C . GLU A 1 99 ? -1.700 1.759 -1.921 1.00 94.25 99 GLU A C 1
ATOM 798 O O . GLU A 1 99 ? -2.116 2.884 -2.199 1.00 94.25 99 GLU A O 1
ATOM 803 N N . ASN A 1 100 ? -2.511 0.779 -1.526 1.00 95.56 100 ASN A N 1
ATOM 804 C CA . ASN A 1 100 ? -3.933 0.948 -1.304 1.00 95.56 100 ASN A CA 1
ATOM 805 C C . ASN A 1 100 ? -4.334 0.365 0.045 1.00 95.56 100 ASN A C 1
ATOM 807 O O . ASN A 1 100 ? -3.842 -0.683 0.462 1.00 95.56 100 ASN A O 1
ATOM 811 N N . ILE A 1 101 ? -5.279 1.038 0.692 1.00 97.50 101 ILE A N 1
ATOM 812 C CA . ILE A 1 101 ? -5.880 0.616 1.951 1.00 97.50 101 ILE A CA 1
ATOM 813 C C . ILE A 1 101 ? -7.390 0.786 1.887 1.00 97.50 101 ILE A C 1
ATOM 815 O O . ILE A 1 101 ? -7.908 1.670 1.198 1.00 97.50 101 ILE A O 1
ATOM 819 N N . LYS A 1 102 ? -8.100 -0.089 2.590 1.00 97.69 102 LYS A N 1
ATOM 820 C CA . LYS A 1 102 ? -9.553 -0.057 2.704 1.00 97.69 102 LYS A CA 1
ATOM 821 C C . LYS A 1 102 ? -9.966 -0.553 4.078 1.00 97.69 102 LYS A C 1
ATOM 823 O O . LYS A 1 102 ? -9.790 -1.727 4.395 1.00 97.69 102 LYS A O 1
ATOM 828 N N . TRP A 1 103 ? -10.575 0.333 4.841 1.00 98.38 103 TRP A N 1
ATOM 829 C CA . TRP A 1 103 ? -11.237 0.020 6.094 1.00 98.38 103 TRP A CA 1
ATOM 830 C C . TRP A 1 103 ? -12.665 -0.430 5.819 1.00 98.38 103 TRP A C 1
ATOM 832 O O . TRP A 1 103 ? -13.362 0.196 5.021 1.00 98.38 103 TRP A O 1
ATOM 842 N N . ILE A 1 104 ? -13.090 -1.514 6.459 1.00 98.00 104 ILE A N 1
ATOM 843 C CA . ILE A 1 104 ? -14.473 -1.988 6.453 1.00 98.00 104 ILE A CA 1
ATOM 844 C C . ILE A 1 104 ? -14.912 -2.078 7.909 1.00 98.00 104 ILE A C 1
ATOM 846 O O . ILE A 1 104 ? -14.325 -2.836 8.685 1.00 98.00 104 ILE A O 1
ATOM 850 N N . PHE A 1 105 ? -15.923 -1.295 8.261 1.00 97.44 105 PHE A N 1
ATOM 851 C CA . PHE A 1 105 ? -16.515 -1.293 9.591 1.00 97.44 105 PHE A CA 1
ATOM 852 C C . PHE A 1 105 ? -17.682 -2.284 9.666 1.00 97.44 105 PHE A C 1
ATOM 854 O O . PHE A 1 105 ? -18.205 -2.754 8.651 1.00 97.44 105 PHE A O 1
ATOM 861 N N . ASP A 1 106 ? -18.085 -2.608 10.885 1.00 95.00 106 ASP A N 1
ATOM 862 C CA . ASP A 1 106 ? -19.149 -3.556 11.214 1.00 95.00 106 ASP A CA 1
ATOM 863 C C . ASP A 1 106 ? -20.531 -3.119 10.700 1.00 95.00 106 ASP A C 1
ATOM 865 O O . ASP A 1 106 ? -21.362 -3.960 10.361 1.00 95.00 106 ASP A O 1
ATOM 869 N N . ASP A 1 107 ? -20.753 -1.809 10.567 1.00 94.25 107 ASP A N 1
ATOM 870 C CA . ASP A 1 107 ? -21.966 -1.228 9.985 1.00 94.25 107 ASP A CA 1
ATOM 871 C C . ASP A 1 107 ? -21.977 -1.213 8.445 1.00 94.25 107 ASP A C 1
ATOM 873 O O . ASP A 1 107 ? -22.918 -0.714 7.824 1.00 94.25 107 ASP A O 1
ATOM 877 N N . GLY A 1 108 ? -20.943 -1.781 7.818 1.00 94.44 108 GLY A N 1
ATOM 878 C CA . GLY A 1 108 ? -20.783 -1.842 6.369 1.00 94.44 108 GLY A CA 1
ATOM 879 C C . GLY A 1 108 ? -20.215 -0.567 5.748 1.00 94.44 108 GLY A C 1
ATOM 880 O O . GLY A 1 108 ? -20.055 -0.521 4.526 1.00 94.44 108 GLY A O 1
ATOM 881 N N . GLU A 1 109 ? -19.886 0.458 6.544 1.00 97.06 109 GLU A N 1
ATOM 882 C CA . GLU A 1 109 ? -19.169 1.625 6.038 1.00 97.06 109 GLU A CA 1
ATOM 883 C C . GLU A 1 109 ? -17.773 1.221 5.543 1.00 97.06 109 GLU A C 1
ATOM 885 O O . GLU A 1 109 ? -17.055 0.446 6.180 1.00 97.06 109 GLU A O 1
ATOM 890 N N . ILE A 1 110 ? -17.379 1.778 4.395 1.00 97.94 110 ILE A N 1
ATOM 891 C CA . ILE A 1 110 ? -16.062 1.574 3.799 1.00 97.94 110 ILE A CA 1
ATOM 892 C C . ILE A 1 110 ? -15.345 2.915 3.697 1.00 97.94 110 ILE A C 1
ATOM 894 O O . ILE A 1 110 ? -15.891 3.873 3.148 1.00 97.94 110 ILE A O 1
ATOM 898 N N . GLN A 1 111 ? -14.099 2.965 4.166 1.00 98.00 111 GLN A N 1
ATOM 899 C CA . GLN A 1 111 ? -13.256 4.154 4.068 1.00 98.00 111 GLN A CA 1
ATOM 900 C C . GLN A 1 111 ? -11.896 3.832 3.440 1.00 98.00 111 GLN A C 1
ATOM 902 O O . GLN A 1 111 ? -11.297 2.794 3.701 1.00 98.00 111 GLN A O 1
ATOM 907 N N . TYR A 1 112 ? -11.397 4.755 2.616 1.00 97.06 112 TYR A N 1
ATOM 908 C CA . TYR A 1 112 ? -10.126 4.637 1.882 1.00 97.06 112 TYR A CA 1
ATOM 909 C C . TYR A 1 112 ? -9.073 5.644 2.378 1.00 97.06 112 TYR A C 1
ATOM 911 O O . TYR A 1 112 ? -8.161 6.014 1.644 1.00 97.06 112 TYR A O 1
ATOM 919 N N . ILE A 1 113 ? -9.237 6.139 3.607 1.00 96.69 113 ILE A N 1
ATOM 920 C CA . ILE A 1 113 ? -8.296 7.052 4.269 1.00 96.69 113 ILE A CA 1
ATOM 921 C C . ILE A 1 113 ? -7.381 6.265 5.206 1.00 96.69 113 ILE A C 1
ATOM 923 O O . ILE A 1 113 ? -7.848 5.330 5.849 1.00 96.69 113 ILE A O 1
ATOM 927 N N . ASP A 1 114 ? -6.097 6.629 5.275 1.00 95.69 114 ASP A N 1
ATOM 928 C CA . ASP A 1 114 ? -5.090 5.861 6.028 1.00 95.69 114 ASP A CA 1
ATOM 929 C C . ASP A 1 114 ? -5.477 5.681 7.498 1.00 95.69 114 ASP A C 1
ATOM 931 O O . ASP A 1 114 ? -5.512 4.564 8.001 1.00 95.69 114 ASP A O 1
ATOM 935 N N . ASN A 1 115 ? -5.809 6.785 8.169 1.00 97.50 115 ASN A N 1
ATOM 936 C CA . ASN A 1 115 ? -6.037 6.828 9.612 1.00 97.50 115 ASN A CA 1
ATOM 937 C C . ASN A 1 115 ? -7.448 7.366 9.905 1.00 97.50 115 ASN A C 1
ATOM 939 O O . ASN A 1 115 ? -7.605 8.564 10.170 1.00 97.50 115 ASN A O 1
ATOM 943 N N . PRO A 1 116 ? -8.497 6.537 9.762 1.00 98.00 116 PRO A N 1
ATOM 944 C CA . PRO A 1 116 ? -9.870 6.967 9.959 1.00 98.00 116 PRO A CA 1
ATOM 945 C C . PRO A 1 116 ? -10.218 7.179 11.431 1.00 98.00 116 PRO A C 1
ATOM 947 O O . PRO A 1 116 ? -9.589 6.641 12.345 1.00 98.00 116 PRO A O 1
ATOM 950 N N . ILE A 1 117 ? -11.291 7.937 11.647 1.00 97.75 117 ILE A N 1
ATOM 951 C CA . ILE A 1 117 ? -11.924 8.108 12.954 1.00 97.75 117 ILE A CA 1
ATOM 952 C C . ILE A 1 117 ? -13.369 7.626 12.840 1.00 97.75 117 ILE A C 1
ATOM 954 O O . ILE A 1 117 ? -14.115 8.112 11.988 1.00 97.75 117 ILE A O 1
ATOM 958 N N . LYS A 1 118 ? -13.775 6.700 13.712 1.00 96.44 118 LYS A N 1
ATOM 959 C CA . LYS A 1 118 ? -15.132 6.137 13.761 1.00 96.44 118 LYS A CA 1
ATOM 960 C C . LYS A 1 118 ? -15.780 6.434 15.109 1.00 96.44 118 LYS A C 1
ATOM 962 O O . LYS A 1 118 ? -15.114 6.424 16.144 1.00 96.44 118 LYS A O 1
ATOM 967 N N . LYS A 1 119 ? -17.083 6.716 15.096 1.00 96.12 119 LYS A N 1
ATOM 968 C CA . LYS A 1 119 ? -17.872 6.999 16.301 1.00 96.12 119 LYS A CA 1
ATOM 969 C C . LYS A 1 119 ? -18.856 5.868 16.552 1.00 96.12 119 LYS A C 1
ATOM 971 O O . LYS A 1 119 ? -19.636 5.543 15.662 1.00 96.12 119 LYS A O 1
ATOM 976 N N . TYR A 1 120 ? -18.854 5.342 17.770 1.00 95.00 120 TYR A N 1
ATOM 977 C CA . TYR A 1 120 ? -19.746 4.271 18.203 1.00 95.00 120 TYR A CA 1
ATOM 978 C C . TYR A 1 120 ? -20.671 4.779 19.307 1.00 95.00 120 TYR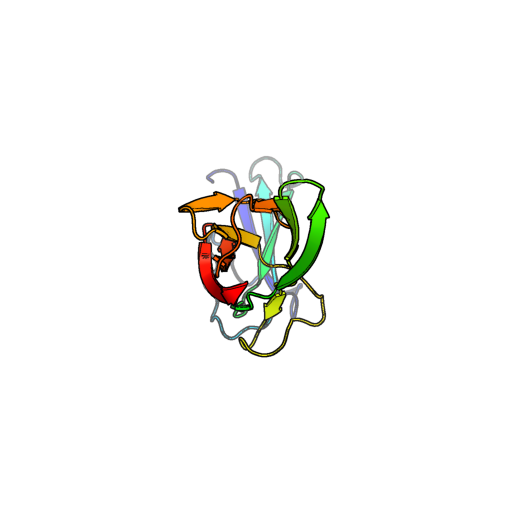 A C 1
ATOM 980 O O . TYR A 1 120 ? -20.225 5.138 20.396 1.00 95.00 120 TYR A O 1
ATOM 988 N N . TYR A 1 121 ? -21.967 4.846 19.002 1.00 93.50 121 TYR A N 1
ATOM 989 C CA . TYR A 1 121 ? -23.007 5.327 19.922 1.00 93.50 121 TYR A CA 1
ATOM 990 C C . TYR A 1 121 ? -23.611 4.208 20.777 1.00 93.50 121 TYR A C 1
ATOM 992 O O . TYR A 1 121 ? -24.241 4.474 21.798 1.00 93.50 121 TYR A O 1
ATOM 1000 N N . SER A 1 122 ? -23.431 2.958 20.357 1.00 88.56 122 SER A N 1
ATOM 1001 C CA . SER A 1 122 ? -23.842 1.764 21.086 1.00 88.56 122 SER A CA 1
ATOM 1002 C C . SER A 1 122 ? -22.619 1.050 21.640 1.00 88.56 122 SER A C 1
ATOM 1004 O O . SER A 1 122 ? -21.603 0.956 20.960 1.00 88.56 122 SER A O 1
ATOM 1006 N N . SER A 1 123 ? -22.738 0.500 22.845 1.00 84.50 123 SER A N 1
ATOM 1007 C CA . SER A 1 123 ? -21.810 -0.524 23.321 1.00 84.50 123 SER A CA 1
ATOM 1008 C C . SER A 1 123 ? -22.079 -1.842 22.599 1.00 84.50 123 SER A C 1
ATOM 1010 O O . SER A 1 123 ? -23.242 -2.221 22.438 1.00 84.50 123 SER A O 1
ATOM 1012 N N . GLY A 1 124 ? -21.030 -2.572 22.255 1.00 88.12 124 GLY A N 1
ATOM 1013 C CA . GLY A 1 124 ? -21.124 -3.886 21.639 1.00 88.12 124 GLY A CA 1
ATOM 1014 C C . GLY A 1 124 ? -19.773 -4.310 21.093 1.00 88.12 124 GLY A C 1
ATOM 1015 O O . GLY A 1 124 ? -18.821 -3.536 21.146 1.00 88.12 124 GLY A O 1
ATOM 1016 N N . GLU A 1 125 ? -19.717 -5.538 20.594 1.00 93.31 125 GLU A N 1
ATOM 1017 C CA . GLU A 1 125 ? -18.566 -6.012 19.839 1.00 93.31 125 GLU A CA 1
ATOM 1018 C C . GLU A 1 125 ? -18.640 -5.464 18.409 1.00 93.31 125 GLU A C 1
ATOM 1020 O O . GLU A 1 125 ? -19.661 -5.631 17.733 1.00 93.31 125 GLU A O 1
ATOM 1025 N N . HIS A 1 126 ? -17.568 -4.827 17.944 1.00 94.56 126 HIS A N 1
ATOM 1026 C CA . HIS A 1 126 ? -17.485 -4.262 16.597 1.00 94.56 126 HIS A CA 1
ATOM 1027 C C . HIS A 1 126 ? -16.350 -4.940 15.819 1.00 94.56 126 HIS A C 1
ATOM 1029 O O . HIS A 1 126 ? -15.201 -4.932 16.253 1.00 94.56 126 HIS A O 1
ATOM 1035 N N . ILE A 1 127 ? -16.649 -5.534 14.658 1.00 96.38 127 ILE A N 1
ATOM 1036 C CA . ILE A 1 127 ? -15.637 -6.155 13.784 1.00 96.38 127 ILE A CA 1
ATOM 1037 C C . ILE A 1 127 ? -15.096 -5.114 12.807 1.00 96.38 127 ILE A C 1
ATOM 1039 O O . ILE A 1 127 ? -15.835 -4.596 11.970 1.00 96.38 127 ILE A O 1
ATOM 1043 N N . ILE A 1 128 ? -13.796 -4.843 12.880 1.00 97.56 128 ILE A N 1
ATOM 1044 C CA . ILE A 1 128 ? -13.112 -3.893 12.001 1.00 97.56 128 ILE A CA 1
ATOM 1045 C C . ILE A 1 128 ? -12.116 -4.655 11.142 1.00 97.56 128 ILE A C 1
ATOM 1047 O O . ILE A 1 128 ? -11.329 -5.455 11.648 1.00 97.56 128 ILE A O 1
ATOM 1051 N N . LYS A 1 129 ? -12.121 -4.367 9.839 1.00 98.12 129 LYS A N 1
ATOM 1052 C CA . LYS A 1 129 ? -11.179 -4.937 8.873 1.00 98.12 129 LYS A CA 1
ATOM 1053 C C . LYS A 1 129 ? -10.358 -3.846 8.215 1.00 98.12 129 LYS A C 1
ATOM 1055 O O . LYS A 1 129 ? -10.925 -2.886 7.694 1.00 98.12 129 LYS A O 1
ATOM 1060 N N . LEU A 1 130 ? -9.051 -4.057 8.140 1.00 98.38 130 LEU A N 1
ATOM 1061 C CA . LEU A 1 130 ? -8.157 -3.320 7.258 1.00 98.38 130 LEU A CA 1
ATOM 1062 C C . LEU A 1 130 ? -7.699 -4.245 6.135 1.00 98.38 130 LEU A C 1
ATOM 1064 O O . LEU A 1 130 ? -7.071 -5.269 6.385 1.00 98.38 130 LEU A O 1
ATOM 1068 N N . VAL A 1 131 ? -7.997 -3.869 4.895 1.00 98.19 131 VAL A N 1
ATOM 1069 C CA . VAL A 1 131 ? -7.474 -4.525 3.695 1.00 98.19 131 VAL A CA 1
ATOM 1070 C C . VAL A 1 131 ? -6.357 -3.661 3.125 1.00 98.19 131 VAL A C 1
ATOM 1072 O O . VAL A 1 131 ? -6.619 -2.535 2.699 1.00 98.19 131 VAL A O 1
ATOM 1075 N N . ALA A 1 132 ? -5.140 -4.194 3.084 1.00 97.88 132 ALA A N 1
ATOM 1076 C CA . ALA A 1 132 ? -3.981 -3.555 2.470 1.00 97.88 132 ALA A CA 1
ATOM 1077 C C . ALA A 1 132 ? -3.672 -4.214 1.118 1.00 97.88 132 ALA A C 1
ATOM 1079 O O . ALA A 1 132 ? -3.804 -5.428 0.973 1.00 97.88 132 ALA A O 1
ATOM 1080 N N . GLY A 1 133 ? -3.287 -3.430 0.112 1.00 96.38 133 GLY A N 1
ATOM 1081 C CA . GLY A 1 133 ? -3.104 -3.906 -1.259 1.00 96.38 133 GLY A CA 1
ATOM 1082 C C . GLY A 1 133 ? -2.020 -3.161 -2.034 1.00 96.38 133 GLY A C 1
ATOM 1083 O O . GLY A 1 133 ? -1.577 -2.075 -1.650 1.00 96.38 133 GLY A O 1
ATOM 1084 N N . LEU A 1 134 ? -1.607 -3.761 -3.149 1.00 92.62 134 LEU A N 1
ATOM 1085 C CA . LEU A 1 134 ? -0.902 -3.075 -4.234 1.00 92.62 134 LEU A CA 1
ATOM 1086 C C . LEU A 1 134 ? -1.920 -2.431 -5.190 1.00 92.62 134 LEU A C 1
ATOM 1088 O O . LEU A 1 134 ? -3.124 -2.635 -5.026 1.00 92.62 134 LEU A O 1
ATOM 1092 N N . SER A 1 135 ? -1.428 -1.695 -6.192 1.00 88.75 135 SER A N 1
ATOM 1093 C CA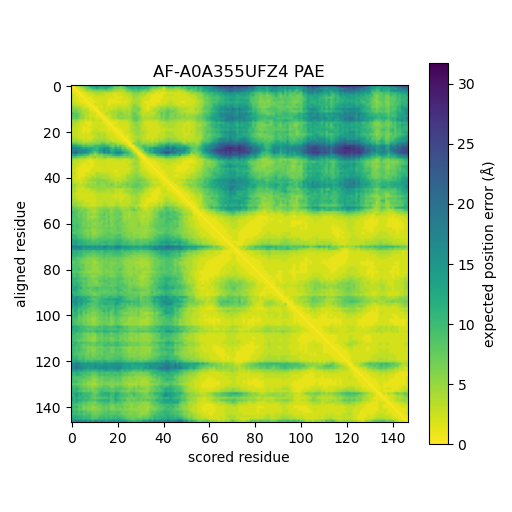 . SER A 1 135 ? -2.202 -1.015 -7.241 1.00 88.75 135 SER A CA 1
ATOM 1094 C C . SER A 1 135 ? -3.515 -1.718 -7.601 1.00 88.75 135 SER A C 1
ATOM 1096 O O . SER A 1 135 ? -3.524 -2.885 -8.002 1.00 88.75 135 SER A O 1
ATOM 1098 N N . ASP A 1 136 ? -4.619 -0.977 -7.493 1.00 88.38 136 ASP A N 1
ATOM 1099 C CA . ASP A 1 136 ? -5.990 -1.430 -7.760 1.00 88.38 136 ASP A CA 1
ATOM 1100 C C . ASP A 1 136 ? -6.447 -2.603 -6.874 1.00 88.38 136 ASP A C 1
ATOM 1102 O O . ASP A 1 136 ? -7.243 -3.441 -7.299 1.00 88.38 136 ASP A O 1
ATOM 1106 N N . PHE A 1 137 ? -5.948 -2.669 -5.635 1.00 90.50 137 PHE A N 1
ATOM 1107 C CA . PHE A 1 137 ? -6.177 -3.785 -4.708 1.00 90.50 137 PHE A CA 1
ATOM 1108 C C . PHE A 1 137 ? -5.765 -5.148 -5.283 1.00 90.50 137 PHE A C 1
ATOM 1110 O O . PHE A 1 137 ? -6.380 -6.178 -4.998 1.00 90.50 137 PHE A O 1
ATOM 1117 N N . GLN A 1 138 ? -4.704 -5.177 -6.087 1.00 88.75 138 GLN A N 1
ATOM 1118 C CA . GLN A 1 138 ? -4.044 -6.427 -6.446 1.00 88.75 138 GLN A CA 1
ATOM 1119 C C . GLN A 1 138 ? -3.182 -6.906 -5.279 1.00 88.75 138 GLN A C 1
ATOM 1121 O O . GLN A 1 138 ? -2.596 -6.089 -4.574 1.00 88.75 138 GLN A O 1
ATOM 1126 N N . CYS A 1 139 ? -3.086 -8.229 -5.101 1.00 90.62 139 CYS A N 1
ATOM 1127 C CA . CYS A 1 139 ? -2.325 -8.862 -4.017 1.00 90.62 139 CYS A CA 1
ATOM 1128 C C . CYS A 1 139 ? -2.662 -8.249 -2.652 1.00 90.62 139 CYS A C 1
ATOM 1130 O O . CYS A 1 139 ? -1.943 -7.384 -2.174 1.00 90.62 139 CYS A O 1
ATOM 1132 N N . THR A 1 140 ? -3.761 -8.670 -2.034 1.00 96.56 140 THR A N 1
ATOM 1133 C CA . THR A 1 140 ? -4.212 -8.089 -0.766 1.00 96.56 140 THR A CA 1
ATOM 1134 C C . THR A 1 140 ? -3.839 -8.940 0.431 1.00 96.56 140 THR A C 1
ATOM 1136 O O . THR A 1 140 ? -3.870 -10.167 0.343 1.00 96.56 140 THR A O 1
ATOM 1139 N N . ASP A 1 141 ? -3.636 -8.277 1.558 1.00 97.88 141 ASP A N 1
ATOM 1140 C CA . ASP A 1 141 ? -3.676 -8.884 2.882 1.00 97.88 141 ASP A CA 1
ATOM 1141 C C . ASP A 1 141 ? -4.766 -8.216 3.728 1.00 97.88 141 ASP A C 1
ATOM 1143 O O . ASP A 1 141 ? -5.253 -7.128 3.397 1.00 97.88 141 ASP A O 1
ATOM 1147 N N . THR A 1 142 ? -5.244 -8.897 4.764 1.00 97.88 142 THR A N 1
ATOM 1148 C CA . THR A 1 142 ? -6.345 -8.408 5.598 1.00 97.88 142 THR A CA 1
ATOM 1149 C C . THR A 1 142 ? -6.096 -8.700 7.063 1.00 97.88 142 THR A C 1
ATOM 1151 O O . THR A 1 142 ? -5.938 -9.852 7.455 1.00 97.88 142 THR A O 1
ATOM 1154 N N . MET A 1 143 ? -6.174 -7.648 7.872 1.00 97.69 143 MET A N 1
ATOM 1155 C CA . MET A 1 143 ? -6.209 -7.741 9.324 1.00 97.69 143 MET A CA 1
ATOM 1156 C C . MET A 1 143 ? -7.631 -7.481 9.817 1.00 97.69 143 MET A C 1
ATO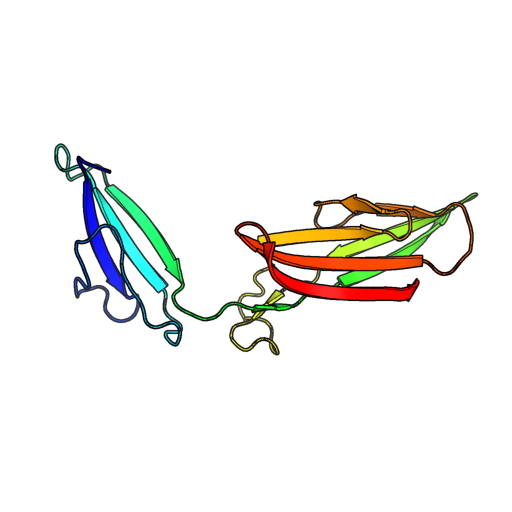M 1158 O O . MET A 1 143 ? -8.304 -6.565 9.340 1.00 97.69 143 MET A O 1
ATOM 1162 N N . GLU A 1 144 ? -8.082 -8.280 10.779 1.00 97.50 144 GLU A N 1
ATOM 1163 C CA . GLU A 1 144 ? -9.385 -8.151 11.432 1.00 97.50 144 GLU A CA 1
ATOM 1164 C C . GLU A 1 144 ? -9.196 -8.071 12.949 1.00 97.50 144 GLU A C 1
ATOM 1166 O O . GLU A 1 144 ? -8.413 -8.832 13.518 1.00 97.50 144 GLU A O 1
ATOM 1171 N N . VAL A 1 145 ? -9.923 -7.159 13.598 1.00 96.06 145 VAL A N 1
ATOM 1172 C CA . VAL A 1 145 ? -9.959 -7.020 15.059 1.00 96.06 145 VAL A CA 1
ATOM 1173 C C . VAL A 1 145 ? -11.406 -6.903 15.528 1.00 96.06 145 VAL A C 1
ATOM 1175 O O . VAL A 1 145 ? -12.216 -6.216 14.904 1.00 96.06 145 VAL A O 1
ATOM 1178 N N . LEU A 1 146 ? -11.707 -7.564 16.647 1.00 95.44 146 LEU A N 1
ATOM 1179 C CA . LEU A 1 146 ? -12.933 -7.383 17.418 1.00 95.44 146 LEU A CA 1
ATOM 1180 C C . LEU A 1 146 ? -12.674 -6.329 18.504 1.00 95.44 146 LEU A C 1
ATOM 1182 O O . LEU A 1 146 ? -11.814 -6.543 19.362 1.00 95.44 146 LEU A O 1
ATOM 1186 N N . LEU A 1 147 ? -13.374 -5.197 18.425 1.00 88.56 147 LEU A N 1
ATOM 1187 C CA . LEU A 1 147 ? -13.350 -4.112 19.413 1.00 88.56 147 LEU A CA 1
ATOM 1188 C C . LEU A 1 147 ? -14.444 -4.274 20.461 1.00 88.56 147 LEU A C 1
ATOM 1190 O O . LEU A 1 147 ? -15.565 -4.661 20.058 1.00 88.56 147 LEU A O 1
#

Secondary structure (DSSP, 8-state):
-TTEEEEEEESS-TTS--B-SS-----TT---EEEEEEEESS-TT-EEEEEEE-S--EEE--EEEEEEEETTEEEEEEEE--EEESSSSSBPTT-PBPSEEEEE-TTS-EE--SS-EEEE-S-S--EEEEEEEEGGGEEEEEEEEE-

Mean predicted aligned error: 6.41 Å

Solvent-accessible surface area (backbone atoms only — not comparable to full-atom values): 8356 Å² total; per-residue (Å²): 114,91,66,54,46,38,37,27,23,38,73,90,44,70,88,46,78,75,42,59,55,95,71,84,90,76,69,62,86,36,90,42,48,32,40,34,45,38,22,29,67,90,42,65,85,53,58,52,77,48,82,45,74,40,40,55,74,27,32,43,34,42,68,52,73,49,80,44,84,51,99,75,33,38,39,37,41,38,42,64,61,30,24,28,11,68,78,66,78,55,66,38,93,86,65,48,60,45,76,32,58,38,38,37,42,69,88,68,52,72,44,75,59,75,61,48,76,50,79,40,74,67,90,71,82,40,50,39,34,40,38,19,7,34,78,94,61,39,69,64,24,71,34,76,47,80,80

pLDDT: mean 91.54, std 7.15, range [59.47, 98.38]

Foldseek 3Di:
DPQKWKFKDKPVGRPDGPDGDPDDDDDQCDQTKMKIWIAGPVGRVPIDIDIDGSYDKAKDWDKDWDWDDDPQWIKIKIATQIAIDRVNPDGDPVSDHFPWKWKAKQVRDIDGDRIDIDIGRDDDWIKIKMWGAHPPRHRIDMDIDID